Protein AF-A0A258ZJP7-F1 (afdb_monomer)

pLDDT: mean 73.8, std 16.82, range [30.09, 96.88]

Solvent-accessible surface area (backbone atoms only — not comparable to full-atom values): 4292 Å² total; per-residue (Å²): 132,81,47,73,44,66,68,92,87,59,61,67,73,60,46,45,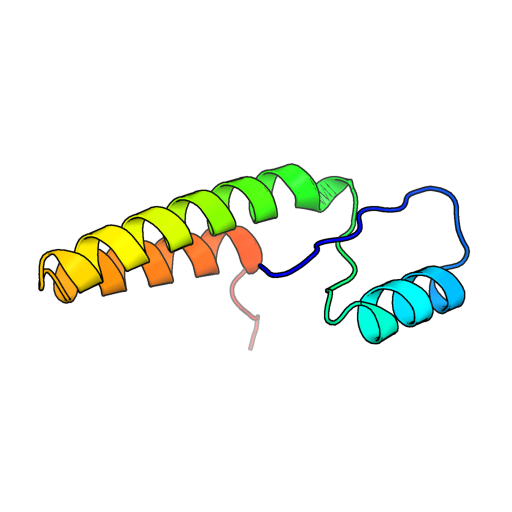52,54,14,54,77,63,67,25,48,69,43,58,70,89,50,44,68,33,48,54,51,17,52,51,24,46,53,51,15,51,55,22,50,77,68,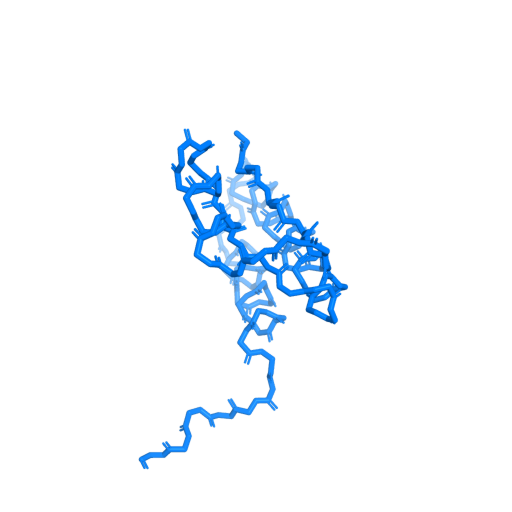68,35,56,68,60,15,51,54,23,47,52,53,17,47,49,38,64,64,51,91,58,78,83,77,130

Mean predicted aligned error: 10.44 Å

Foldseek 3Di:
DADEDEDPPDDPVVQCVVQVVRNHDYDYPVLVVLQVQLVVLCVQLVVCVVVVNNVSNVVSNVSSVCSNVPDDPPDD

Radius of gyration: 14.73 Å; Cα contacts (8 Å, |Δi|>4): 78; chains: 1; bounding box: 33×34×36 Å

Structure (mmCIF, N/CA/C/O backbone):
data_AF-A0A258ZJP7-F1
#
_entry.id   AF-A0A258ZJP7-F1
#
loop_
_atom_site.group_PDB
_atom_site.id
_atom_site.type_symbol
_atom_site.label_atom_id
_atom_site.label_alt_id
_atom_site.label_comp_id
_atom_site.label_asym_id
_atom_site.label_entity_id
_atom_site.label_seq_id
_atom_site.pdbx_PDB_ins_code
_atom_site.Cartn_x
_atom_site.Cartn_y
_atom_site.Cartn_z
_atom_site.occupancy
_atom_site.B_iso_or_equiv
_atom_site.auth_seq_id
_atom_site.auth_comp_id
_atom_site.auth_asym_id
_atom_site.auth_atom_id
_atom_site.pdbx_PDB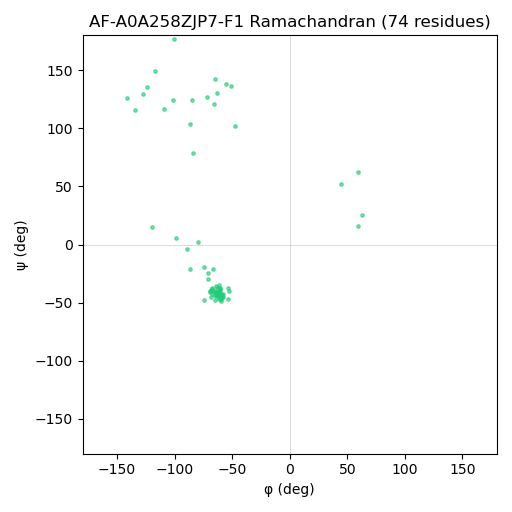_model_num
ATOM 1 N N . MET A 1 1 ? 0.863 12.359 3.321 1.00 42.53 1 MET A N 1
ATOM 2 C CA . MET A 1 1 ? 0.435 11.708 2.060 1.00 42.53 1 MET A CA 1
ATOM 3 C C . MET A 1 1 ? 1.672 11.204 1.326 1.00 42.53 1 MET A C 1
ATOM 5 O O . MET A 1 1 ? 2.502 12.025 0.964 1.00 42.53 1 MET A O 1
ATOM 9 N N . SER A 1 2 ? 1.830 9.888 1.155 1.00 44.97 2 SER A N 1
ATOM 10 C CA . SER A 1 2 ? 2.938 9.303 0.378 1.00 44.97 2 SER A CA 1
ATOM 11 C C . SER A 1 2 ? 2.793 9.689 -1.100 1.00 44.97 2 SER A C 1
ATOM 13 O O . SER A 1 2 ? 1.757 9.415 -1.710 1.00 44.97 2 SER A O 1
ATOM 15 N N . LYS A 1 3 ? 3.798 10.376 -1.660 1.00 56.97 3 LYS A N 1
ATOM 16 C CA . LYS A 1 3 ? 3.831 10.786 -3.070 1.00 56.97 3 LYS A CA 1
ATOM 17 C C . LYS A 1 3 ? 4.416 9.643 -3.898 1.00 56.97 3 LYS A C 1
ATOM 19 O O . LYS A 1 3 ? 5.615 9.395 -3.859 1.00 56.97 3 LYS A O 1
ATOM 24 N N . ILE A 1 4 ? 3.566 8.912 -4.614 1.00 56.12 4 ILE A N 1
ATOM 25 C CA . ILE A 1 4 ? 4.023 7.876 -5.547 1.00 56.12 4 ILE A CA 1
ATOM 26 C C . ILE A 1 4 ? 4.353 8.541 -6.881 1.00 56.12 4 ILE A C 1
ATOM 28 O O . ILE A 1 4 ? 3.496 9.197 -7.475 1.00 56.12 4 ILE A O 1
ATOM 32 N N . LEU A 1 5 ? 5.583 8.341 -7.352 1.00 57.78 5 LEU A N 1
ATOM 33 C CA . LEU A 1 5 ? 6.030 8.786 -8.666 1.00 57.78 5 LEU A CA 1
ATOM 34 C C . LEU A 1 5 ? 6.033 7.600 -9.630 1.00 57.78 5 LEU A C 1
ATOM 36 O O . LEU A 1 5 ? 6.666 6.573 -9.381 1.00 57.78 5 LEU A O 1
ATOM 40 N N . PHE A 1 6 ? 5.317 7.774 -10.737 1.00 56.00 6 PHE A N 1
ATOM 41 C CA . PHE A 1 6 ? 5.307 6.860 -11.873 1.00 56.00 6 PHE A CA 1
ATOM 42 C C . PHE A 1 6 ? 6.035 7.561 -13.006 1.00 56.00 6 PHE A C 1
ATOM 44 O O . PHE A 1 6 ? 5.558 8.602 -13.458 1.00 56.00 6 PHE A O 1
ATOM 51 N N . HIS A 1 7 ? 7.164 7.027 -13.461 1.00 55.44 7 HIS A N 1
ATOM 52 C CA . HIS A 1 7 ? 7.908 7.677 -14.531 1.00 55.44 7 HIS A CA 1
ATOM 53 C C . HIS A 1 7 ? 8.348 6.674 -15.604 1.00 55.44 7 HIS A C 1
ATOM 55 O O . HIS A 1 7 ? 9.124 5.777 -15.285 1.00 55.44 7 HI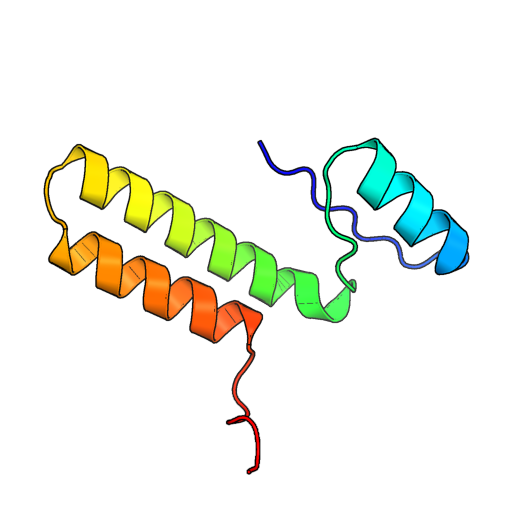S A O 1
ATOM 61 N N . PRO A 1 8 ? 7.855 6.797 -16.853 1.00 54.84 8 PRO A N 1
ATOM 62 C CA . PRO A 1 8 ? 8.319 5.975 -17.971 1.00 54.84 8 PRO A CA 1
ATOM 63 C C . PRO A 1 8 ? 9.565 6.542 -18.686 1.00 54.84 8 PRO A C 1
ATOM 65 O O . PRO A 1 8 ? 10.291 5.763 -19.288 1.00 54.84 8 PRO A O 1
ATOM 68 N N . ASP A 1 9 ? 9.858 7.849 -18.560 1.00 59.66 9 ASP A N 1
ATOM 69 C CA . ASP A 1 9 ? 10.806 8.548 -19.461 1.00 59.66 9 ASP A CA 1
ATOM 70 C C . ASP A 1 9 ? 12.059 9.199 -18.809 1.00 59.66 9 ASP A C 1
ATOM 72 O O . ASP A 1 9 ? 12.716 10.018 -19.445 1.00 59.66 9 ASP A O 1
ATOM 76 N N . ILE A 1 10 ? 12.419 8.884 -17.555 1.00 66.25 10 ILE A N 1
ATOM 77 C CA . ILE A 1 10 ? 13.694 9.334 -16.939 1.00 66.25 10 ILE A CA 1
ATOM 78 C C . ILE A 1 10 ? 14.564 8.125 -16.596 1.00 66.25 10 ILE A C 1
ATOM 80 O O . ILE A 1 10 ? 14.022 7.074 -16.240 1.00 66.25 10 ILE A O 1
ATOM 84 N N . PRO A 1 11 ? 15.904 8.266 -16.639 1.00 71.12 11 PRO A N 1
ATOM 85 C CA . PRO A 1 11 ? 16.816 7.230 -16.172 1.00 71.12 11 PRO A CA 1
ATOM 86 C C . PRO A 1 11 ? 16.457 6.767 -14.755 1.00 71.12 11 PRO A C 1
ATOM 88 O O . PRO A 1 11 ? 16.197 7.586 -13.874 1.00 71.12 11 PRO A O 1
ATOM 91 N N . VAL A 1 12 ? 16.475 5.452 -14.517 1.00 68.00 12 VAL A N 1
ATOM 92 C CA . VAL A 1 12 ? 16.029 4.834 -13.250 1.00 68.00 12 VAL A CA 1
ATOM 93 C C . VAL A 1 12 ? 16.717 5.449 -12.028 1.00 68.00 12 VAL A C 1
ATOM 95 O O . VAL A 1 12 ? 16.063 5.708 -11.021 1.00 68.00 12 VAL A O 1
ATOM 98 N N . VAL A 1 13 ? 18.016 5.743 -12.128 1.00 73.12 13 VAL A N 1
ATOM 99 C CA . VAL A 1 13 ? 18.800 6.382 -11.057 1.00 73.12 13 VAL A CA 1
ATOM 100 C C . VAL A 1 13 ? 18.215 7.748 -10.674 1.00 73.12 13 VAL A C 1
ATOM 102 O O . VAL A 1 13 ? 18.041 8.048 -9.493 1.00 73.12 13 VAL A O 1
ATOM 105 N N . GLU A 1 14 ? 17.843 8.546 -11.673 1.00 71.75 14 GLU A N 1
ATOM 106 C CA . GLU A 1 14 ? 17.249 9.872 -11.498 1.00 71.75 14 GLU A CA 1
ATOM 107 C C . GLU A 1 14 ? 15.832 9.766 -10.910 1.00 71.75 14 GLU A C 1
ATOM 109 O O . GLU A 1 14 ? 15.468 10.493 -9.985 1.00 71.75 14 GLU A O 1
ATOM 114 N N . ALA A 1 15 ? 15.057 8.784 -11.373 1.00 69.19 15 ALA A N 1
ATOM 115 C CA . ALA A 1 15 ? 13.719 8.493 -10.869 1.00 69.19 15 ALA A CA 1
ATOM 116 C C . ALA A 1 15 ? 13.729 8.111 -9.376 1.00 69.19 15 ALA A C 1
ATOM 118 O O . ALA A 1 15 ? 12.910 8.600 -8.594 1.00 69.19 15 ALA A O 1
ATOM 119 N N . VAL A 1 16 ? 14.683 7.266 -8.968 1.00 69.94 16 VAL A N 1
ATOM 120 C CA . VAL A 1 16 ? 14.887 6.861 -7.568 1.00 69.94 16 VAL A CA 1
ATOM 121 C C . VAL A 1 16 ? 15.302 8.055 -6.709 1.00 69.94 16 VAL A C 1
ATOM 123 O O . VAL A 1 16 ? 14.760 8.242 -5.619 1.00 69.94 16 VAL A O 1
ATOM 126 N N . ARG A 1 17 ? 16.213 8.900 -7.205 1.00 76.19 17 ARG A N 1
ATOM 127 C CA . ARG A 1 17 ? 16.665 10.114 -6.509 1.00 76.19 17 ARG A CA 1
ATOM 128 C C . ARG A 1 17 ? 15.504 11.067 -6.210 1.00 76.19 17 ARG A C 1
ATOM 130 O O . ARG A 1 17 ? 15.392 11.549 -5.085 1.00 76.19 17 ARG A O 1
ATOM 137 N N . ILE A 1 18 ? 14.625 11.304 -7.188 1.00 73.75 18 ILE A N 1
ATOM 138 C CA . ILE A 1 18 ? 13.446 12.174 -7.038 1.00 73.75 18 ILE A CA 1
ATOM 139 C C . ILE A 1 18 ? 12.402 11.538 -6.110 1.00 73.75 18 ILE A C 1
ATOM 141 O O . ILE A 1 18 ? 11.820 12.229 -5.275 1.00 73.75 18 ILE A O 1
ATOM 145 N N . ALA A 1 19 ? 12.170 10.227 -6.218 1.00 70.31 19 ALA A N 1
ATOM 146 C CA . ALA A 1 19 ? 11.267 9.527 -5.310 1.00 70.31 19 ALA A CA 1
ATOM 147 C C . ALA A 1 19 ? 11.734 9.657 -3.854 1.00 70.31 19 ALA A C 1
ATOM 149 O O . ALA A 1 19 ? 10.958 10.087 -3.002 1.00 70.31 19 ALA A O 1
ATOM 150 N N . ASN A 1 20 ? 13.012 9.392 -3.585 1.00 71.38 20 ASN A N 1
ATOM 151 C CA . ASN A 1 20 ? 13.571 9.469 -2.238 1.00 71.38 20 ASN A CA 1
ATOM 152 C C . ASN A 1 20 ? 13.556 10.898 -1.675 1.00 71.38 20 ASN A C 1
ATOM 154 O O . ASN A 1 20 ? 13.193 11.086 -0.515 1.00 71.38 20 ASN A O 1
ATOM 158 N N . SER A 1 21 ? 13.879 11.917 -2.482 1.00 75.00 21 SER A N 1
ATOM 159 C CA . SER A 1 21 ? 13.880 13.317 -2.024 1.00 75.00 21 SER A CA 1
ATOM 160 C C . SER A 1 21 ? 12.485 13.849 -1.675 1.00 75.00 21 SER A C 1
ATOM 162 O O . SER A 1 21 ? 12.364 14.800 -0.907 1.00 75.00 21 SER A O 1
ATOM 164 N N . GLN A 1 22 ? 11.424 13.219 -2.189 1.00 71.06 22 GLN A N 1
ATOM 165 C CA . GLN A 1 22 ? 10.030 13.563 -1.890 1.00 71.06 22 GLN A CA 1
ATOM 166 C C . GLN A 1 22 ? 9.388 12.660 -0.821 1.00 71.06 22 GLN A C 1
ATOM 168 O O . GLN A 1 22 ? 8.179 12.762 -0.592 1.00 71.06 22 GLN A O 1
ATOM 173 N N . GLY A 1 23 ? 10.157 11.760 -0.191 1.00 65.56 23 GLY A N 1
ATOM 174 C CA . GLY A 1 23 ? 9.621 10.740 0.723 1.00 65.56 23 GLY A CA 1
ATOM 175 C C . GLY A 1 23 ? 8.666 9.757 0.028 1.00 65.56 23 GLY A C 1
ATOM 176 O O . GLY A 1 23 ? 7.733 9.230 0.637 1.00 65.56 23 GLY A O 1
ATOM 177 N N . GLY A 1 24 ? 8.843 9.587 -1.279 1.00 68.12 24 GLY A N 1
ATOM 178 C CA . GLY A 1 24 ? 8.040 8.761 -2.162 1.00 68.12 24 GLY A CA 1
ATOM 179 C C . GLY A 1 24 ? 8.685 7.415 -2.470 1.00 68.12 24 GLY A C 1
ATOM 180 O O . GLY A 1 24 ? 9.808 7.120 -2.072 1.00 68.12 24 GLY A O 1
ATOM 181 N N . ARG A 1 25 ? 7.965 6.585 -3.225 1.00 66.06 25 ARG A N 1
ATOM 182 C CA . ARG A 1 25 ? 8.479 5.321 -3.764 1.00 66.06 25 ARG A CA 1
ATOM 183 C C . ARG A 1 25 ? 8.317 5.340 -5.277 1.00 66.06 25 ARG A C 1
ATOM 185 O O . ARG A 1 25 ? 7.264 5.750 -5.770 1.00 66.06 25 ARG A O 1
ATOM 192 N N . LEU A 1 26 ? 9.352 4.907 -5.995 1.00 65.81 26 LEU A N 1
ATOM 193 C CA . LEU A 1 26 ? 9.261 4.703 -7.435 1.00 65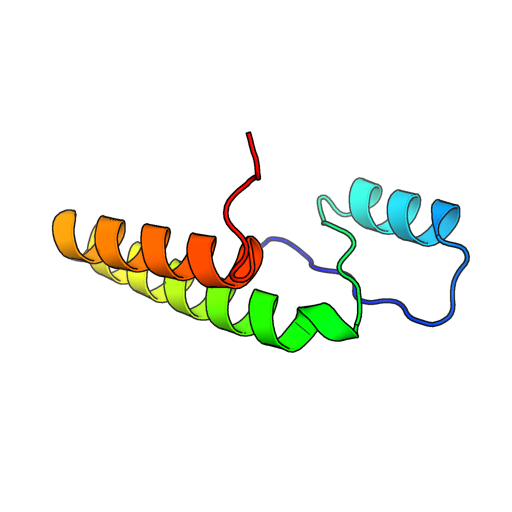.81 26 LEU A CA 1
ATOM 194 C C . LEU A 1 26 ? 8.395 3.470 -7.700 1.00 65.81 26 LEU A C 1
ATOM 196 O O . LEU A 1 26 ? 8.651 2.400 -7.143 1.00 65.81 26 LEU A O 1
ATOM 200 N N . VAL A 1 27 ? 7.376 3.624 -8.539 1.00 64.88 27 VAL A N 1
ATOM 201 C CA . VAL A 1 27 ? 6.494 2.526 -8.934 1.00 64.88 27 VAL A CA 1
ATOM 202 C C . VAL A 1 27 ? 6.430 2.469 -10.454 1.00 64.88 27 VAL A C 1
ATOM 204 O O . VAL A 1 27 ? 6.180 3.473 -11.122 1.00 64.88 27 VAL A O 1
ATOM 207 N N . TRP A 1 28 ? 6.655 1.280 -11.011 1.00 66.38 28 TRP A N 1
ATOM 208 C CA . TRP A 1 28 ? 6.595 1.061 -12.453 1.00 66.38 28 TRP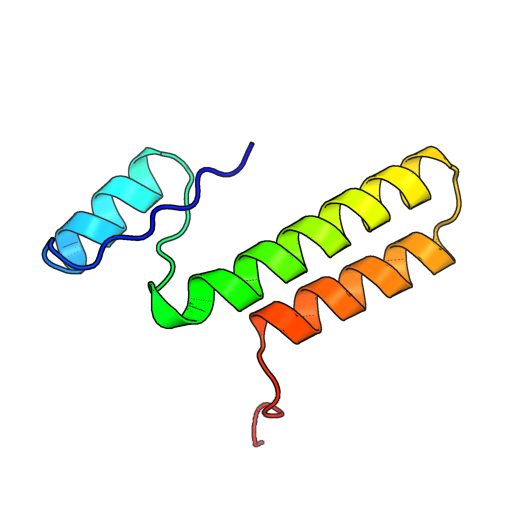 A CA 1
ATOM 209 C C . TRP A 1 28 ? 5.174 1.273 -12.976 1.00 66.38 28 TRP A C 1
ATOM 211 O O . TRP A 1 28 ? 4.195 0.899 -12.321 1.00 66.38 28 TRP A O 1
ATOM 221 N N . LYS A 1 29 ? 5.051 1.859 -14.173 1.00 64.56 29 LYS A N 1
ATOM 222 C CA . LYS A 1 29 ? 3.762 2.221 -14.789 1.00 64.56 29 LYS A CA 1
ATOM 223 C C . LYS A 1 29 ? 2.800 1.030 -14.864 1.00 64.56 29 LYS A C 1
ATOM 225 O O . LYS A 1 29 ? 1.621 1.193 -14.563 1.00 64.56 29 LYS A O 1
ATOM 230 N N . ASP A 1 30 ? 3.313 -0.163 -15.141 1.00 63.88 30 ASP A N 1
ATOM 231 C CA . ASP A 1 30 ? 2.510 -1.388 -15.268 1.00 63.88 30 ASP A CA 1
ATOM 232 C C . ASP A 1 30 ? 1.959 -1.876 -13.920 1.00 63.88 30 ASP A C 1
ATOM 234 O O . ASP A 1 30 ? 0.909 -2.512 -13.843 1.00 63.88 30 ASP A O 1
ATOM 238 N N . THR A 1 31 ? 2.618 -1.504 -12.820 1.00 66.69 31 THR A N 1
ATOM 239 C CA . THR A 1 31 ? 2.163 -1.790 -11.451 1.00 66.69 31 THR A CA 1
ATOM 240 C C . THR A 1 31 ? 1.246 -0.704 -10.879 1.00 66.69 31 THR A C 1
ATOM 242 O O . THR A 1 31 ? 0.684 -0.881 -9.797 1.00 66.69 31 THR A O 1
ATOM 245 N N . LYS A 1 32 ? 1.014 0.399 -11.610 1.00 70.94 32 LYS A N 1
ATOM 246 C CA . LYS A 1 32 ? 0.123 1.496 -11.193 1.00 70.94 32 LYS A CA 1
ATOM 247 C C . LYS A 1 32 ? -1.285 1.031 -10.810 1.00 70.94 32 LYS A C 1
ATOM 249 O O . LYS A 1 32 ? -1.734 1.431 -9.736 1.00 70.94 32 LYS A O 1
ATOM 254 N N . PRO A 1 33 ? -1.974 0.170 -11.588 1.00 76.50 33 PRO A N 1
ATOM 255 C CA . PRO A 1 33 ? -3.314 -0.286 -11.221 1.00 76.50 33 PRO A CA 1
ATOM 256 C C . PRO A 1 33 ? -3.331 -1.034 -9.883 1.00 76.50 33 PRO A C 1
ATOM 258 O O . PRO A 1 33 ? -4.219 -0.804 -9.065 1.00 76.50 33 PRO A O 1
ATOM 261 N N . ARG A 1 34 ? -2.318 -1.873 -9.635 1.00 77.19 34 ARG A N 1
ATOM 262 C CA . ARG A 1 34 ? -2.164 -2.644 -8.393 1.00 77.19 34 ARG A CA 1
ATOM 263 C C . ARG A 1 34 ? -1.945 -1.731 -7.186 1.00 77.19 34 ARG A C 1
ATOM 265 O O . ARG A 1 34 ? -2.663 -1.820 -6.196 1.00 77.19 34 ARG A O 1
ATOM 272 N N . TYR A 1 35 ? -1.032 -0.765 -7.299 1.00 77.75 35 TYR A N 1
ATOM 273 C CA . TYR A 1 35 ? -0.792 0.218 -6.236 1.00 77.75 35 TYR A CA 1
ATOM 274 C C . TYR A 1 35 ? -2.009 1.114 -5.964 1.00 77.75 35 TYR A C 1
ATOM 276 O O . TYR A 1 35 ? -2.270 1.456 -4.810 1.00 77.75 35 TYR A O 1
ATOM 284 N N . SER A 1 36 ? -2.786 1.475 -6.990 1.00 81.44 36 SER A N 1
ATOM 285 C CA . SER A 1 36 ? -4.041 2.211 -6.801 1.00 81.44 36 SER A CA 1
ATOM 286 C C . SER A 1 36 ? -5.072 1.404 -6.003 1.00 81.44 36 SER A C 1
ATOM 288 O O . SER A 1 36 ? -5.693 1.959 -5.095 1.00 81.44 36 SER A O 1
ATOM 290 N N . ARG A 1 37 ? -5.217 0.100 -6.275 1.00 82.50 37 ARG A N 1
ATOM 291 C CA . ARG A 1 37 ? -6.096 -0.787 -5.492 1.00 82.50 37 ARG A CA 1
ATOM 292 C C . ARG A 1 37 ? -5.587 -0.987 -4.067 1.00 82.50 37 ARG A C 1
ATOM 294 O O . ARG A 1 37 ? -6.360 -0.860 -3.121 1.00 82.50 37 ARG A O 1
ATOM 301 N N . ALA A 1 38 ? -4.281 -1.182 -3.886 1.00 84.62 38 ALA A N 1
ATOM 302 C CA . ALA A 1 38 ? -3.674 -1.268 -2.560 1.00 84.62 38 ALA A CA 1
ATOM 303 C C . ALA A 1 38 ? -3.932 -0.008 -1.715 1.00 84.62 38 ALA A C 1
ATOM 305 O O . ALA A 1 38 ? -4.303 -0.092 -0.545 1.00 84.62 38 ALA A O 1
ATOM 306 N N . MET A 1 39 ? -3.819 1.176 -2.322 1.00 85.38 39 MET A N 1
ATOM 307 C CA . MET A 1 39 ? -4.157 2.445 -1.671 1.00 85.38 39 MET A CA 1
ATOM 308 C C . MET A 1 39 ? -5.642 2.543 -1.300 1.00 85.38 39 MET A C 1
ATOM 310 O O . MET A 1 39 ? -5.971 3.084 -0.244 1.00 85.38 39 MET A O 1
ATOM 314 N N . GLN A 1 40 ? -6.545 2.017 -2.131 1.00 89.81 40 GLN A N 1
ATOM 315 C CA . GLN A 1 40 ? -7.972 1.960 -1.808 1.00 89.81 40 GLN A CA 1
ATOM 316 C C . GLN A 1 40 ? -8.231 1.077 -0.581 1.00 89.81 40 GLN A C 1
ATOM 318 O O . GLN A 1 40 ? -8.975 1.481 0.313 1.00 89.81 40 GLN A O 1
ATOM 323 N N . HIS A 1 41 ? -7.583 -0.086 -0.503 1.00 89.38 41 HIS A N 1
ATOM 324 C CA . HIS A 1 41 ? -7.652 -0.955 0.669 1.00 89.38 41 HIS A CA 1
ATOM 325 C C . HIS A 1 41 ? -7.086 -0.281 1.923 1.00 89.38 41 HIS A C 1
ATOM 327 O O . HIS A 1 41 ? -7.743 -0.307 2.958 1.00 89.38 41 HIS A O 1
ATOM 333 N N . ASN A 1 42 ? -5.956 0.426 1.828 1.00 89.62 42 ASN A N 1
ATOM 334 C CA . ASN A 1 42 ? -5.407 1.180 2.961 1.00 89.62 42 ASN A CA 1
ATOM 335 C C . ASN A 1 42 ? -6.358 2.276 3.468 1.00 89.62 42 ASN A C 1
ATOM 337 O O . ASN A 1 42 ? -6.469 2.476 4.673 1.00 89.62 42 ASN A O 1
ATOM 341 N N . ARG A 1 43 ? -7.087 2.964 2.579 1.00 91.06 43 ARG A N 1
ATOM 342 C CA . ARG A 1 43 ? -8.111 3.938 3.002 1.00 91.06 43 ARG A CA 1
ATOM 343 C C . ARG A 1 43 ? -9.260 3.273 3.755 1.00 91.06 43 ARG A C 1
ATOM 345 O O . ARG A 1 43 ? -9.719 3.817 4.751 1.00 91.06 43 ARG A O 1
ATOM 352 N N . ARG A 1 44 ? -9.707 2.098 3.303 1.00 91.44 44 ARG A N 1
ATOM 353 C CA . ARG A 1 44 ? -10.744 1.325 4.003 1.00 91.44 44 ARG A CA 1
ATOM 354 C C . ARG A 1 44 ? -10.247 0.795 5.348 1.00 91.44 44 ARG A C 1
ATOM 356 O O . ARG A 1 44 ? -10.999 0.823 6.310 1.00 91.44 44 ARG A O 1
ATOM 363 N N . ALA A 1 45 ? -8.982 0.381 5.430 1.00 89.75 45 ALA A N 1
ATOM 364 C CA . ALA A 1 45 ? -8.364 -0.020 6.689 1.00 89.75 45 ALA A CA 1
ATOM 365 C C . ALA A 1 45 ? -8.340 1.130 7.704 1.00 89.75 45 ALA A C 1
ATOM 367 O O . ALA A 1 45 ? -8.691 0.922 8.856 1.00 89.75 45 ALA A O 1
ATOM 368 N N . LEU A 1 46 ? -7.983 2.345 7.271 1.00 90.38 46 LEU A N 1
ATOM 369 C CA . LEU A 1 46 ? -8.024 3.534 8.129 1.00 90.38 46 LEU A CA 1
ATOM 370 C C . LEU A 1 46 ? -9.442 3.829 8.628 1.00 90.38 46 LEU A C 1
ATOM 372 O O . LEU A 1 46 ? -9.625 4.003 9.826 1.00 90.38 46 LEU A O 1
ATOM 376 N N . ALA A 1 47 ? -10.440 3.797 7.741 1.00 92.44 47 ALA A N 1
ATOM 377 C CA . ALA A 1 47 ? -11.837 3.989 8.132 1.00 92.44 47 ALA A CA 1
ATOM 378 C C . ALA A 1 47 ? -12.316 2.924 9.141 1.00 92.44 47 ALA A C 1
ATOM 380 O O . ALA A 1 47 ? -13.039 3.244 10.079 1.00 92.44 47 ALA A O 1
ATOM 381 N N . ALA A 1 48 ? -11.883 1.669 8.986 1.00 93.06 48 ALA A N 1
ATOM 382 C CA . ALA A 1 48 ? -12.191 0.596 9.929 1.00 93.06 48 ALA A CA 1
ATOM 383 C C . ALA A 1 48 ? -11.493 0.799 11.291 1.00 93.06 48 ALA A C 1
ATOM 385 O O . ALA A 1 48 ? -12.121 0.612 12.327 1.00 93.06 48 ALA A O 1
ATOM 386 N N . ILE A 1 49 ? -10.239 1.274 11.311 1.00 90.81 49 ILE A N 1
ATOM 387 C CA . ILE A 1 49 ? -9.529 1.645 12.552 1.00 90.81 49 ILE A CA 1
ATOM 388 C C . ILE A 1 49 ? -10.256 2.781 13.280 1.00 90.81 49 ILE A C 1
ATOM 390 O O . ILE A 1 49 ? -10.436 2.708 14.494 1.00 90.81 49 ILE A O 1
ATOM 394 N N . GLU A 1 50 ? -10.682 3.816 12.553 1.00 95.06 50 GLU A N 1
ATOM 395 C CA . GLU A 1 50 ? -11.455 4.937 13.106 1.00 95.06 50 GLU A CA 1
ATOM 396 C C . GLU A 1 50 ? -12.799 4.468 13.683 1.00 95.06 50 GLU A C 1
ATOM 398 O O . GLU A 1 50 ? -13.229 4.962 14.724 1.00 95.06 50 GLU A O 1
ATOM 403 N N . ALA A 1 51 ? -13.419 3.464 13.060 1.00 96.38 51 ALA A N 1
ATOM 404 C CA . ALA A 1 51 ? -14.630 2.806 13.543 1.00 96.38 51 ALA A CA 1
ATOM 405 C C . ALA A 1 51 ? -14.384 1.757 14.650 1.00 96.38 51 ALA A C 1
ATOM 407 O O . ALA A 1 51 ? -15.334 1.108 15.079 1.00 96.38 51 ALA A O 1
ATOM 408 N N . GLN A 1 52 ? -13.136 1.575 15.105 1.00 96.88 52 GLN A N 1
ATOM 409 C CA . GLN A 1 52 ? -12.715 0.531 16.056 1.00 96.88 52 GLN A CA 1
ATOM 410 C C . GLN A 1 52 ? -12.977 -0.914 15.577 1.00 96.88 52 GLN A C 1
ATOM 412 O O . GLN A 1 52 ? -12.882 -1.862 16.356 1.00 96.88 52 GLN A O 1
ATOM 417 N N . ASP A 1 53 ? -13.235 -1.105 14.281 1.00 96.62 53 ASP A N 1
ATOM 418 C CA . ASP A 1 53 ? -13.314 -2.408 13.621 1.00 96.62 53 ASP A CA 1
ATOM 419 C C . ASP A 1 53 ? -11.908 -2.879 13.216 1.00 96.62 53 ASP A C 1
ATOM 421 O O . ASP A 1 53 ? -11.456 -2.758 12.071 1.00 96.62 53 ASP A O 1
ATOM 425 N N . TYR A 1 54 ? -11.167 -3.398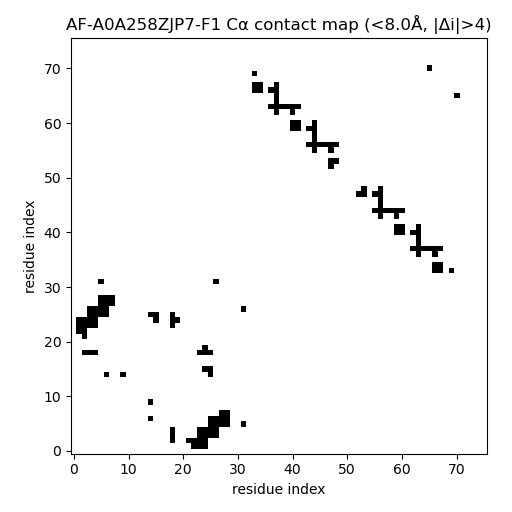 14.193 1.00 92.06 54 TYR A N 1
ATOM 426 C CA . TYR A 1 54 ? -9.788 -3.834 13.977 1.00 92.06 54 TYR A CA 1
ATOM 427 C C . TYR A 1 54 ? -9.683 -5.104 13.121 1.00 92.06 54 TYR A C 1
ATOM 429 O O . TYR A 1 54 ? -8.702 -5.265 12.389 1.00 92.06 54 TYR A O 1
ATOM 437 N N . GLU A 1 55 ? -10.681 -5.991 13.161 1.00 93.62 55 GLU A N 1
ATOM 438 C CA . GLU A 1 55 ? -10.708 -7.181 12.303 1.00 93.62 55 GLU A CA 1
ATOM 439 C C . GLU A 1 55 ? -10.919 -6.798 10.834 1.00 93.62 55 GLU A C 1
ATOM 441 O O . GLU A 1 55 ? -10.164 -7.251 9.963 1.00 93.62 55 GLU A O 1
ATOM 446 N N . GLY A 1 56 ? -11.865 -5.895 10.554 1.00 90.75 56 GLY A N 1
ATOM 447 C CA . GLY A 1 56 ? -12.067 -5.332 9.221 1.00 90.75 56 GLY A CA 1
ATOM 448 C C . GLY A 1 56 ? -10.836 -4.574 8.721 1.00 90.75 56 GLY A C 1
ATOM 449 O O . GLY A 1 56 ? -10.410 -4.751 7.571 1.00 90.75 56 GLY A O 1
ATOM 450 N N . ALA A 1 57 ? -10.182 -3.807 9.598 1.00 90.38 57 ALA A N 1
ATOM 451 C CA . ALA A 1 57 ? -8.931 -3.126 9.277 1.00 90.38 57 ALA A CA 1
ATOM 452 C C . ALA A 1 57 ? -7.821 -4.103 8.863 1.00 90.38 57 ALA A C 1
ATOM 454 O O . ALA A 1 57 ? -7.172 -3.904 7.830 1.00 90.38 57 ALA A O 1
ATOM 455 N N . LEU A 1 58 ? -7.628 -5.189 9.619 1.00 90.31 58 LEU A N 1
ATOM 456 C CA . LEU A 1 58 ? -6.659 -6.239 9.294 1.00 90.31 58 LEU A CA 1
ATOM 457 C C . LEU A 1 58 ? -6.981 -6.918 7.958 1.00 90.31 58 LEU A C 1
ATOM 459 O O . LEU A 1 58 ? -6.071 -7.156 7.158 1.00 90.31 58 LEU A O 1
ATOM 463 N N . GLY A 1 59 ? -8.259 -7.191 7.685 1.00 92.62 59 GLY A N 1
ATOM 464 C CA . GLY A 1 59 ? -8.710 -7.729 6.400 1.00 92.62 59 GLY A CA 1
ATOM 465 C C . GLY A 1 59 ? -8.334 -6.818 5.228 1.00 92.62 59 GLY A C 1
ATOM 466 O O . GLY A 1 59 ? -7.775 -7.272 4.225 1.00 92.62 59 GLY A O 1
ATOM 467 N N . HIS A 1 60 ? -8.552 -5.512 5.375 1.00 91.44 60 HIS A N 1
ATOM 468 C CA . HIS A 1 60 ? -8.170 -4.526 4.368 1.00 91.44 60 HIS A CA 1
ATOM 469 C C . HIS A 1 60 ? -6.651 -4.376 4.209 1.00 91.44 60 HIS A C 1
ATOM 471 O O . HIS A 1 60 ? -6.178 -4.289 3.077 1.00 91.44 60 HIS A O 1
ATOM 477 N N . ILE A 1 61 ? -5.866 -4.430 5.288 1.00 87.69 61 ILE A N 1
ATOM 478 C CA . ILE A 1 61 ? -4.394 -4.408 5.210 1.00 87.69 61 ILE A CA 1
ATOM 479 C C . ILE A 1 61 ? -3.865 -5.628 4.442 1.00 87.69 61 ILE A C 1
ATOM 481 O O . ILE A 1 61 ? -2.994 -5.490 3.580 1.00 87.69 61 ILE A O 1
ATOM 485 N N . ARG A 1 62 ? -4.414 -6.824 4.697 1.00 88.75 62 ARG A N 1
ATOM 486 C CA . ARG A 1 62 ? -4.044 -8.047 3.962 1.00 88.75 62 ARG A CA 1
ATOM 487 C C . ARG A 1 62 ? -4.370 -7.935 2.474 1.00 88.75 62 ARG A C 1
ATOM 489 O O . ARG A 1 62 ? -3.532 -8.281 1.645 1.00 88.75 62 ARG A O 1
ATOM 496 N N . ALA A 1 63 ? -5.541 -7.399 2.132 1.00 86.50 63 ALA A N 1
ATOM 497 C CA . ALA A 1 63 ? -5.925 -7.167 0.741 1.00 86.50 63 ALA A CA 1
ATOM 498 C C . ALA A 1 63 ? -5.010 -6.140 0.047 1.00 86.50 63 ALA A C 1
ATOM 500 O O . ALA A 1 63 ? -4.579 -6.361 -1.083 1.00 86.50 63 ALA A O 1
ATOM 501 N N . ALA A 1 64 ? -4.633 -5.057 0.739 1.00 85.00 64 ALA A N 1
ATOM 502 C CA . ALA A 1 64 ? -3.677 -4.080 0.219 1.00 85.00 64 ALA A CA 1
ATOM 503 C C . ALA A 1 64 ? -2.318 -4.720 -0.092 1.00 85.00 64 ALA A C 1
ATOM 505 O O . ALA A 1 64 ? -1.725 -4.462 -1.140 1.00 85.00 64 ALA A O 1
ATOM 506 N N . ARG A 1 65 ? -1.841 -5.581 0.811 1.00 83.25 65 ARG A N 1
ATOM 507 C CA . ARG A 1 65 ? -0.587 -6.316 0.656 1.00 83.25 65 ARG A CA 1
ATOM 508 C C . ARG A 1 65 ? -0.633 -7.283 -0.529 1.00 83.25 65 ARG A C 1
ATOM 510 O O . ARG A 1 65 ? 0.297 -7.279 -1.328 1.00 83.25 65 ARG A O 1
ATOM 517 N N . ALA A 1 66 ? -1.727 -8.026 -0.693 1.00 84.19 66 ALA A N 1
ATOM 518 C CA . ALA A 1 66 ? -1.915 -8.950 -1.813 1.00 84.19 66 ALA A CA 1
ATOM 519 C C . ALA A 1 66 ? -1.884 -8.243 -3.183 1.00 84.19 66 ALA A C 1
ATOM 521 O O . ALA A 1 66 ? -1.306 -8.767 -4.135 1.00 84.19 66 ALA A O 1
ATOM 522 N N . GLU A 1 67 ? -2.446 -7.034 -3.278 1.00 83.81 67 GLU A N 1
ATOM 523 C CA . GLU A 1 67 ? -2.380 -6.216 -4.495 1.00 83.81 67 GLU A CA 1
ATOM 524 C C . GLU A 1 67 ? -0.941 -5.765 -4.814 1.00 83.81 67 GLU A C 1
ATOM 526 O O . GLU A 1 67 ? -0.533 -5.792 -5.975 1.00 83.81 67 GLU A O 1
ATOM 531 N N . VAL A 1 68 ? -0.142 -5.393 -3.802 1.00 74.38 68 VAL A N 1
ATOM 532 C CA . VAL A 1 68 ? 1.259 -4.953 -3.983 1.00 74.38 68 VAL A CA 1
ATOM 533 C C . VAL A 1 68 ? 2.199 -6.117 -4.290 1.00 74.38 68 VAL A C 1
ATOM 535 O O . VAL A 1 68 ? 3.013 -6.014 -5.206 1.00 74.38 68 VAL A O 1
ATOM 538 N N . GLU A 1 69 ? 2.105 -7.203 -3.524 1.00 75.62 69 GLU A N 1
ATOM 539 C CA . GLU A 1 69 ? 2.964 -8.386 -3.667 1.00 75.62 69 GLU A CA 1
ATOM 540 C C . GLU A 1 69 ? 2.584 -9.216 -4.896 1.00 75.62 69 GLU A C 1
ATOM 542 O O . GLU A 1 69 ? 3.414 -9.949 -5.421 1.00 75.62 69 GLU A O 1
ATOM 547 N N . GLY A 1 70 ? 1.367 -9.029 -5.416 1.00 59.22 70 GLY A N 1
ATOM 548 C CA . GLY A 1 70 ? 1.008 -9.425 -6.764 1.00 59.22 70 GLY A CA 1
ATOM 549 C C . GLY A 1 70 ? 1.182 -10.912 -7.024 1.00 59.22 70 GLY A C 1
ATOM 550 O O . GLY A 1 70 ? 1.951 -11.260 -7.908 1.00 59.22 70 GLY A O 1
ATOM 551 N N . GLY A 1 71 ? 0.439 -11.760 -6.307 1.00 50.97 71 GLY A N 1
ATOM 552 C CA . GLY A 1 71 ? 0.111 -13.117 -6.759 1.00 50.97 71 G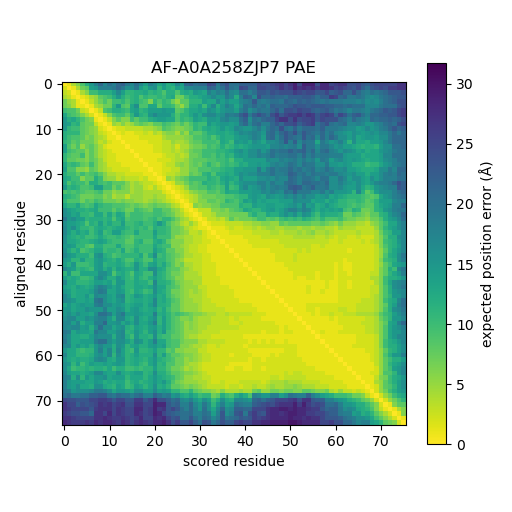LY A CA 1
ATOM 553 C C . GLY A 1 71 ? 1.266 -13.920 -7.365 1.00 50.97 71 GLY A C 1
ATOM 554 O O . GLY A 1 71 ? 1.122 -14.463 -8.452 1.00 50.97 71 GLY A O 1
ATOM 555 N N . ALA A 1 72 ? 2.386 -14.009 -6.661 1.00 36.47 72 ALA A N 1
ATOM 556 C CA . ALA A 1 72 ? 3.220 -15.197 -6.650 1.00 36.47 72 ALA A CA 1
ATOM 557 C C . ALA A 1 72 ? 3.708 -15.355 -5.206 1.00 36.47 72 ALA A C 1
ATOM 559 O O . ALA A 1 72 ? 4.223 -14.382 -4.645 1.00 36.47 72 ALA A O 1
ATOM 560 N N . PRO A 1 73 ? 3.510 -16.518 -4.557 1.00 41.91 73 PRO A N 1
ATOM 561 C CA . PRO A 1 73 ? 4.191 -16.773 -3.301 1.00 41.91 73 PRO A CA 1
ATOM 562 C C . PRO A 1 73 ? 5.687 -16.592 -3.549 1.00 41.91 73 PRO A C 1
ATOM 564 O O .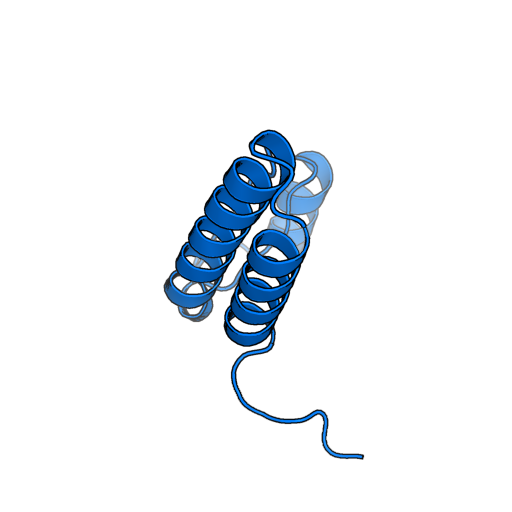 PRO A 1 73 ? 6.200 -17.009 -4.588 1.00 41.91 73 PRO A O 1
ATOM 567 N N . CYS A 1 74 ? 6.367 -15.948 -2.604 1.00 36.91 74 CYS A N 1
ATOM 568 C CA . CYS A 1 74 ? 7.811 -16.048 -2.473 1.00 36.91 74 CYS A CA 1
ATOM 569 C C . CYS A 1 74 ? 8.158 -17.543 -2.547 1.00 36.91 74 CYS A C 1
ATOM 571 O O . CYS A 1 74 ? 7.870 -18.280 -1.605 1.00 36.91 74 CYS A O 1
ATOM 573 N N . ALA A 1 75 ? 8.642 -18.010 -3.700 1.00 30.09 75 ALA A N 1
ATOM 574 C CA . ALA A 1 75 ? 9.133 -19.369 -3.831 1.00 30.09 75 ALA A CA 1
ATOM 575 C C . ALA A 1 75 ? 10.338 -19.494 -2.891 1.00 30.09 75 ALA A C 1
ATOM 577 O O . ALA A 1 75 ? 11.168 -18.584 -2.844 1.00 30.09 75 ALA A O 1
ATOM 578 N N . ALA A 1 76 ? 10.300 -20.557 -2.087 1.00 30.59 76 ALA A N 1
ATOM 579 C CA . ALA A 1 76 ? 11.191 -20.866 -0.974 1.00 30.59 76 ALA A CA 1
ATOM 580 C C . ALA A 1 76 ? 12.684 -20.829 -1.327 1.00 30.59 76 ALA A C 1
ATOM 582 O O . ALA A 1 76 ? 13.030 -21.189 -2.475 1.00 30.59 76 ALA A O 1
#

Secondary structure (DSSP, 8-state):
---EE--SSS-HHHHHHHHHHTT-EE--GGGHHHHHHHHHHHHHHHHHHHTT-HHHHHHHHHHHHHHHHTS-----

Nearest PDB structures (foldseek):
  2pmr-assembly1_A-2  TM=7.171E-01  e=4.458E-01  Methanothermobacter thermautotrophicus str. Delta H
  9eon-assembly1_A  TM=6.486E-01  e=1.886E+00  Synechocystis sp. PCC 6803
  9eom-assembly1_A-2  TM=6.487E-01  e=2.277E+00  Synechocystis sp. PCC 6803
  9eom-assembly1_A-4  TM=6.487E-01  e=2.277E+00  Synechocystis sp. PCC 6803
  9eom-assembly1_A-6  TM=6.487E-01  e=2.277E+00  Synechocystis sp. PCC 6803

Sequence (76 aa):
MSKILFHPDIPVVEAVRIANSQGGRLVWKDTKPRYSRAMQHNRRALAAIEAQDYEGALGHIRAARAEVEGGAPCAA